Protein AF-V6TMG1-F1 (afdb_monomer)

Nearest PDB structures (foldseek):
  8xfp-assembly1_J  TM=5.658E-01  e=1.682E-02  Homo sapiens
  4c99-assembly1_B  TM=5.130E-01  e=4.785E-02  Mus musculus
  4kng-assembly1_M  TM=4.898E-01  e=5.821E-02  Homo sapiens
  8xfs-assembly1_B  TM=5.077E-01  e=1.453E-01  Homo sapiens

Sequence (141 aa):
TCSEGCSVCSTSDSCTTCTSGYVKIANANTCTKCHESCATCNGAAETCTACVSGYYLSGSTCTSCEADNGNFKGVSGCLSCAAPSTSTGAVLCYLMKDSTAGDSGPNLSSGAIAGISVAAVVVVGGLVGFLCWWFICRGKA

Radius of gyration: 28.48 Å; Cα contacts (8 Å, |Δi|>4): 253; chains: 1; bounding box: 88×32×58 Å

Organism: Giardia intestinalis (NCBI:txid5741)

pLDDT: mean 79.06, std 13.8, range [41.38, 91.5]

Solvent-accessible surface area (backbone atoms only — not comparable to full-atom values): 7880 Å² total; per-residue (Å²): 119,57,46,77,54,38,68,38,51,84,43,63,66,33,48,76,34,49,28,90,32,24,23,58,34,87,93,48,42,50,39,42,66,27,40,90,53,26,42,30,28,54,64,40,44,71,32,30,79,36,37,30,85,28,24,19,66,59,88,40,38,53,43,53,25,49,50,66,59,92,51,35,37,36,37,78,55,30,34,33,38,41,72,46,97,48,96,56,40,57,44,49,66,81,36,66,49,66,97,82,60,83,87,75,78,95,70,74,78,68,83,76,65,76,64,63,65,59,56,54,51,53,53,52,50,48,53,53,51,51,50,53,50,48,54,62,58,59,72,71,114

InterPro domains:
  IPR005127 Giardia variant-specific surface protein [PF03302] (1-141)
  IPR006212 Furin-like repeat [SM00261] (28-73)
  IPR006212 Furin-like repeat [cd00064] (33-65)
  IPR009030 Growth factor receptor cysteine-rich domain superfamily [SSF57184] (2-98)
  IPR052798 Giardia Variant Surface Antigen [PTHR23275] (2-141)

Foldseek 3Di:
DDDPQAPAAPDNQAGPHGHFQWEDAVPGSDTDGADPQARHAYNDSQQHPHGAFQWEDDRRHTDGQCDDDPQEHHDPQARDWYDDPDPHYYTHGPHGNDPDDPDDDDDPPPPPVPPPVVVVCCVVVVVVVVVVCCCVVVVPD

Structure (mmCIF, N/C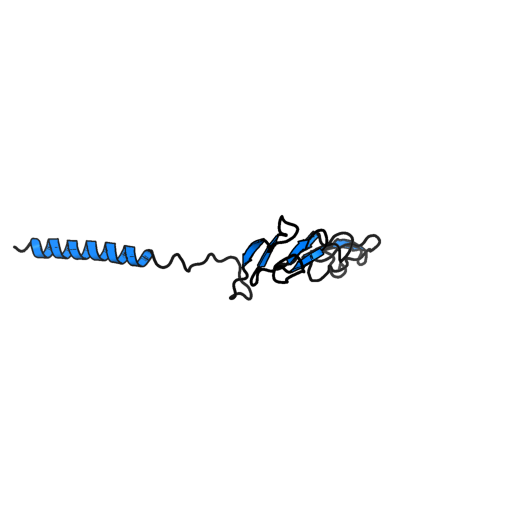A/C/O backbone):
data_AF-V6TMG1-F1
#
_entry.id   AF-V6TMG1-F1
#
loop_
_atom_site.group_PDB
_atom_site.id
_atom_site.type_symbol
_atom_site.label_atom_id
_atom_site.label_alt_id
_atom_site.label_comp_id
_atom_site.label_asym_id
_atom_site.label_entity_id
_atom_site.label_seq_id
_atom_site.pdbx_PDB_ins_code
_atom_site.Cartn_x
_atom_site.Cartn_y
_atom_site.Cartn_z
_atom_site.occupancy
_atom_site.B_iso_or_equiv
_atom_site.auth_seq_id
_atom_site.auth_comp_id
_atom_site.auth_asym_id
_atom_site.auth_atom_id
_atom_site.pdbx_PDB_model_num
ATOM 1 N N . THR A 1 1 ? 2.222 -18.134 -24.291 1.00 76.50 1 THR A N 1
ATOM 2 C CA . THR A 1 1 ? 1.862 -17.764 -22.906 1.00 76.50 1 THR A CA 1
ATOM 3 C C . THR A 1 1 ? 2.914 -16.801 -22.398 1.00 76.50 1 THR A C 1
ATOM 5 O O . THR A 1 1 ? 4.069 -16.951 -22.780 1.00 76.50 1 THR A O 1
ATOM 8 N N . CYS A 1 2 ? 2.528 -15.772 -21.643 1.00 84.88 2 CYS A N 1
ATOM 9 C CA . CYS A 1 2 ? 3.492 -14.831 -21.066 1.00 84.88 2 CYS A CA 1
ATOM 10 C C . CYS A 1 2 ? 4.211 -15.458 -19.862 1.00 84.88 2 CYS A C 1
ATOM 12 O O . CYS A 1 2 ? 3.692 -16.408 -19.272 1.00 84.88 2 CYS A O 1
ATOM 14 N N . SER A 1 3 ? 5.386 -14.931 -19.500 1.00 85.75 3 SER A N 1
ATOM 15 C CA . SER A 1 3 ? 6.105 -15.341 -18.2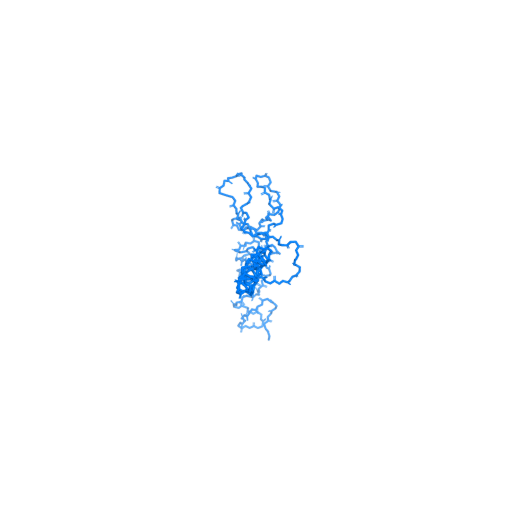86 1.00 85.75 3 SER A CA 1
ATOM 16 C C . SER A 1 3 ? 5.291 -15.052 -17.015 1.00 85.75 3 SER A C 1
ATOM 18 O O . SER A 1 3 ? 4.374 -14.226 -17.017 1.00 85.75 3 SER A O 1
ATOM 20 N N . GLU A 1 4 ? 5.640 -15.713 -15.911 1.00 86.81 4 GLU A N 1
ATOM 21 C CA . GLU A 1 4 ? 4.963 -15.541 -14.623 1.00 86.81 4 GLU A CA 1
ATOM 22 C C . GLU A 1 4 ? 4.986 -14.073 -14.153 1.00 86.81 4 GLU A C 1
ATOM 24 O O . GLU A 1 4 ? 5.996 -13.378 -14.277 1.00 86.81 4 GLU A O 1
ATOM 29 N N . GLY A 1 5 ? 3.852 -13.578 -13.649 1.00 86.00 5 GLY A N 1
ATOM 30 C CA . GLY A 1 5 ? 3.714 -12.185 -13.207 1.00 86.00 5 GLY A CA 1
ATOM 31 C C . GLY A 1 5 ? 3.574 -11.150 -14.331 1.00 86.00 5 GLY A C 1
ATOM 32 O O . GLY A 1 5 ? 3.523 -9.952 -14.049 1.00 86.00 5 GLY A O 1
ATOM 33 N N . CYS A 1 6 ? 3.490 -11.580 -15.594 1.00 89.62 6 CYS A N 1
ATOM 34 C CA . CYS A 1 6 ? 3.252 -10.701 -16.732 1.00 89.62 6 CYS A CA 1
ATOM 35 C C . CYS A 1 6 ? 1.777 -10.700 -17.155 1.00 89.62 6 CYS A C 1
ATOM 37 O O . CYS A 1 6 ? 1.227 -11.738 -17.522 1.00 89.62 6 CYS A O 1
ATOM 39 N N . SER A 1 7 ? 1.159 -9.519 -17.153 1.00 90.75 7 SER A N 1
ATOM 40 C CA . SER A 1 7 ? -0.219 -9.313 -17.610 1.00 90.75 7 SER A CA 1
ATOM 41 C C . SER A 1 7 ? -0.282 -9.157 -19.132 1.00 90.75 7 SER A C 1
ATOM 43 O O . SER A 1 7 ? -1.102 -9.786 -19.798 1.00 90.75 7 SER A O 1
ATOM 45 N N . VAL A 1 8 ? 0.636 -8.369 -19.705 1.00 89.06 8 VAL A N 1
ATOM 46 C CA . VAL A 1 8 ? 0.739 -8.151 -21.155 1.00 89.06 8 VAL A CA 1
ATOM 47 C C . VAL A 1 8 ? 2.185 -8.326 -21.590 1.00 89.06 8 VAL A C 1
ATOM 49 O O . VAL A 1 8 ? 3.057 -7.579 -21.145 1.00 89.06 8 VAL A O 1
ATOM 52 N N . CYS A 1 9 ? 2.440 -9.279 -22.485 1.00 89.62 9 CYS A N 1
ATOM 53 C CA . CYS A 1 9 ? 3.757 -9.512 -23.067 1.00 89.62 9 CYS A CA 1
ATOM 54 C C . CYS A 1 9 ? 3.773 -9.264 -24.576 1.00 89.62 9 CYS A C 1
ATOM 56 O O . CYS A 1 9 ? 2.818 -9.589 -25.279 1.00 89.62 9 CYS A O 1
ATOM 58 N N . SER A 1 10 ? 4.880 -8.707 -25.067 1.00 87.19 10 SER A N 1
ATOM 59 C CA . SER A 1 10 ? 5.165 -8.598 -26.502 1.00 87.19 10 SER A CA 1
ATOM 60 C C . SER A 1 10 ? 5.740 -9.902 -27.056 1.00 87.19 10 SER A C 1
ATOM 62 O O . SER A 1 10 ? 5.453 -10.278 -28.188 1.00 87.19 10 SER A O 1
ATOM 64 N N . THR A 1 11 ? 6.535 -10.613 -26.255 1.00 82.94 11 THR A N 1
ATOM 65 C CA . THR A 1 11 ? 7.053 -11.957 -26.557 1.00 82.94 11 THR A CA 1
ATOM 66 C C . THR A 1 11 ? 7.024 -12.813 -25.292 1.00 82.94 11 THR A C 1
ATOM 68 O O . THR A 1 11 ? 6.832 -12.287 -24.199 1.00 82.94 11 THR A O 1
ATOM 71 N N . SER A 1 12 ? 7.234 -14.127 -25.407 1.00 81.25 12 SER A N 1
ATOM 72 C CA . SER A 1 12 ? 7.315 -15.053 -24.260 1.00 81.25 12 SER A CA 1
ATOM 73 C C . SER A 1 12 ? 8.271 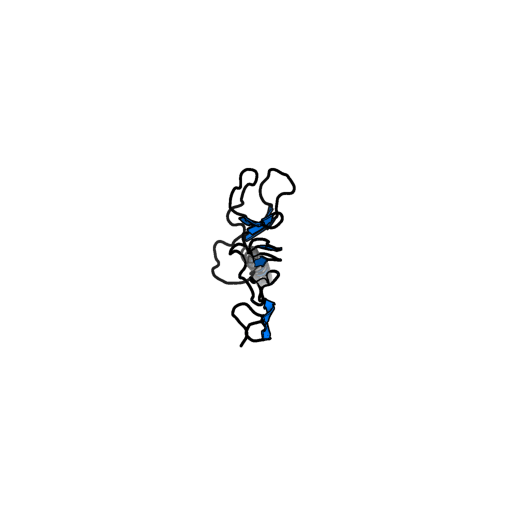-14.599 -23.153 1.00 81.25 12 SER A C 1
ATOM 75 O O . SER A 1 12 ? 8.038 -14.925 -21.991 1.00 81.25 12 SER A O 1
ATOM 77 N N . ASP A 1 13 ? 9.301 -13.833 -23.518 1.00 79.94 13 ASP A N 1
ATOM 78 C CA . ASP A 1 13 ? 10.391 -13.383 -22.650 1.00 79.94 13 ASP A CA 1
ATOM 79 C C . ASP A 1 13 ? 10.387 -11.868 -22.410 1.00 79.94 13 ASP A C 1
ATOM 81 O O . ASP A 1 13 ? 11.172 -11.380 -21.602 1.00 79.94 13 ASP A O 1
ATOM 85 N N . SER A 1 14 ? 9.528 -11.114 -23.111 1.00 85.62 14 SER A N 1
ATOM 86 C CA . SER A 1 14 ? 9.439 -9.654 -23.008 1.00 85.62 14 SER A CA 1
ATOM 87 C C . SER A 1 14 ? 8.054 -9.212 -22.568 1.00 85.62 14 SER A C 1
ATOM 89 O O . SER A 1 14 ? 7.093 -9.186 -23.342 1.00 85.62 14 SER A O 1
ATOM 91 N N . CYS A 1 15 ? 7.974 -8.828 -21.301 1.00 87.50 15 CYS A N 1
ATOM 92 C CA . CYS A 1 15 ? 6.797 -8.270 -20.680 1.00 87.50 15 CYS A CA 1
ATOM 93 C C . CYS A 1 15 ? 6.726 -6.747 -20.846 1.00 87.50 15 CYS A C 1
ATOM 95 O O . CYS A 1 15 ? 7.685 -6.002 -20.592 1.00 87.50 15 CYS A O 1
ATOM 97 N N . THR A 1 16 ? 5.546 -6.282 -21.238 1.00 86.06 16 THR A N 1
ATOM 98 C CA . THR A 1 16 ? 5.218 -4.865 -21.423 1.00 86.06 16 THR A CA 1
ATOM 99 C C . THR A 1 16 ? 4.466 -4.328 -20.212 1.00 86.06 16 THR A C 1
ATOM 101 O O . THR A 1 16 ? 4.720 -3.205 -19.784 1.00 86.06 16 THR A O 1
ATOM 104 N N . THR A 1 17 ? 3.593 -5.144 -19.615 1.00 86.12 17 THR A N 1
ATOM 105 C CA . THR A 1 17 ? 2.809 -4.782 -18.431 1.00 86.12 17 THR A CA 1
ATOM 106 C C . THR A 1 17 ? 2.848 -5.906 -17.408 1.00 86.12 17 THR A C 1
ATOM 108 O O . THR A 1 17 ? 2.394 -7.018 -17.678 1.00 86.12 17 THR A O 1
ATOM 111 N N . CYS A 1 18 ? 3.361 -5.600 -16.220 1.00 88.88 18 CYS A N 1
ATOM 112 C CA . CYS A 1 18 ? 3.379 -6.528 -15.098 1.00 88.88 18 CYS A CA 1
ATOM 113 C C . CYS A 1 18 ? 2.024 -6.567 -14.385 1.00 88.88 18 CYS A C 1
ATOM 115 O O . CYS A 1 18 ? 1.288 -5.581 -14.361 1.00 88.88 18 CYS A O 1
ATOM 117 N N . THR A 1 19 ? 1.699 -7.718 -13.809 1.00 89.06 19 THR A N 1
ATOM 118 C CA . THR A 1 19 ? 0.547 -7.881 -12.918 1.00 89.06 19 THR A CA 1
ATOM 119 C C . THR A 1 19 ? 0.785 -7.129 -11.602 1.00 89.06 19 THR A C 1
ATOM 121 O O . THR A 1 19 ? 1.927 -6.865 -11.226 1.00 89.06 19 THR A O 1
ATOM 124 N N . SER A 1 20 ? -0.282 -6.783 -10.876 1.00 84.94 20 SER A N 1
ATOM 125 C CA . SER A 1 20 ? -0.185 -6.216 -9.524 1.00 84.94 20 SER A CA 1
ATOM 126 C C . SER A 1 20 ? 0.714 -7.071 -8.620 1.00 84.94 20 SER A C 1
ATOM 128 O O . SER A 1 20 ? 0.658 -8.299 -8.665 1.00 84.94 20 SER A O 1
ATOM 130 N N . GLY A 1 21 ? 1.561 -6.423 -7.818 1.00 86.19 21 GLY A N 1
ATOM 131 C CA . GLY A 1 21 ? 2.600 -7.095 -7.030 1.00 86.19 21 GLY A CA 1
ATOM 132 C C . GLY A 1 21 ? 3.878 -7.439 -7.806 1.00 86.19 21 GLY A C 1
ATOM 133 O O . GLY A 1 21 ? 4.788 -8.025 -7.224 1.00 86.19 21 GLY A O 1
ATOM 134 N N . TYR A 1 22 ? 3.981 -7.069 -9.087 1.00 88.31 22 TYR A N 1
ATOM 135 C CA . TYR A 1 22 ? 5.198 -7.209 -9.883 1.00 88.31 22 TYR A CA 1
ATOM 136 C C . TYR A 1 22 ? 5.609 -5.881 -10.533 1.00 88.31 22 TYR A C 1
ATOM 138 O O . TYR A 1 22 ? 4.771 -5.068 -10.922 1.00 88.31 22 TYR A O 1
ATOM 146 N N . VAL A 1 23 ? 6.915 -5.685 -10.702 1.00 89.06 23 VAL A N 1
ATOM 147 C CA . VAL A 1 23 ? 7.517 -4.497 -11.313 1.00 89.06 23 VAL A CA 1
ATOM 148 C C . VAL A 1 23 ? 8.489 -4.881 -12.416 1.00 89.06 23 VAL A C 1
ATOM 150 O O . VAL A 1 23 ? 9.208 -5.876 -12.324 1.00 89.06 23 VAL A O 1
ATOM 153 N N . LYS A 1 24 ? 8.545 -4.063 -13.464 1.00 87.44 24 LYS A N 1
ATOM 154 C CA . LYS A 1 24 ? 9.576 -4.173 -14.491 1.00 87.44 24 LYS A CA 1
ATOM 155 C C . LYS A 1 24 ? 10.795 -3.369 -14.052 1.00 87.44 24 LYS A C 1
ATOM 157 O O . LYS A 1 24 ? 10.754 -2.140 -14.036 1.00 87.44 24 LYS A O 1
ATOM 162 N N . ILE A 1 25 ? 11.866 -4.061 -13.679 1.00 83.25 25 ILE A N 1
ATOM 163 C CA . ILE A 1 25 ? 13.134 -3.414 -13.329 1.00 83.25 25 ILE A CA 1
ATOM 164 C C . ILE A 1 25 ? 13.775 -2.884 -14.616 1.00 83.25 25 ILE A C 1
ATOM 166 O O . ILE A 1 25 ? 13.674 -3.510 -15.674 1.00 83.25 25 ILE A O 1
ATOM 170 N N . ALA A 1 26 ? 14.421 -1.719 -14.551 1.00 71.94 26 ALA A N 1
ATOM 171 C CA . ALA A 1 26 ? 15.145 -1.175 -15.695 1.00 71.94 26 ALA A CA 1
ATOM 172 C C . ALA A 1 26 ? 16.150 -2.217 -16.228 1.00 71.94 26 ALA A C 1
ATOM 174 O O . ALA A 1 26 ? 16.956 -2.749 -15.466 1.00 71.94 26 ALA A O 1
ATOM 175 N N . ASN A 1 27 ? 16.093 -2.494 -17.536 1.00 70.31 27 ASN A N 1
ATOM 176 C CA . ASN A 1 27 ? 16.849 -3.535 -18.258 1.00 70.31 27 ASN A CA 1
ATOM 177 C C . ASN A 1 27 ? 16.359 -4.986 -18.094 1.00 70.31 27 ASN A C 1
ATOM 179 O O . ASN A 1 27 ? 16.904 -5.878 -18.743 1.00 70.31 27 ASN A O 1
ATOM 183 N N . ALA A 1 28 ? 15.314 -5.241 -17.305 1.00 77.38 28 ALA A N 1
ATOM 184 C CA . ALA A 1 28 ? 14.662 -6.543 -17.277 1.00 77.38 28 ALA A CA 1
ATOM 185 C C . ALA A 1 28 ? 13.575 -6.619 -18.358 1.00 77.38 28 ALA A C 1
ATOM 187 O O . ALA A 1 28 ? 12.723 -5.737 -18.489 1.00 77.38 28 ALA A O 1
ATOM 188 N N . ASN A 1 29 ? 13.587 -7.706 -19.128 1.00 81.19 29 ASN A N 1
ATOM 189 C CA . ASN A 1 29 ? 12.472 -8.061 -20.007 1.00 81.19 29 ASN A CA 1
ATOM 190 C C . ASN A 1 29 ? 11.363 -8.806 -19.248 1.00 81.19 29 ASN A C 1
ATOM 192 O O . ASN A 1 29 ? 10.257 -8.946 -19.755 1.00 81.19 29 ASN A O 1
ATOM 196 N N . THR A 1 30 ? 11.629 -9.224 -18.013 1.00 84.25 30 THR A N 1
ATOM 197 C CA . THR A 1 30 ? 10.700 -9.952 -17.154 1.00 84.25 30 THR A CA 1
ATOM 198 C C . THR A 1 30 ? 10.230 -9.091 -15.984 1.00 84.25 30 THR A C 1
ATOM 200 O O . THR A 1 30 ? 10.828 -8.068 -15.642 1.00 84.25 30 THR A O 1
ATOM 203 N N . CYS A 1 31 ? 9.119 -9.503 -15.384 1.00 87.94 31 CYS A N 1
ATOM 204 C CA . CYS A 1 31 ? 8.555 -8.864 -14.207 1.00 87.94 31 CYS A CA 1
ATOM 205 C C . CYS A 1 31 ? 9.145 -9.482 -12.940 1.00 87.94 31 CYS A C 1
ATOM 207 O O . CYS A 1 31 ? 9.163 -10.700 -12.783 1.00 87.94 31 CYS A O 1
ATOM 209 N N . THR A 1 32 ? 9.607 -8.644 -12.020 1.00 88.19 32 THR A N 1
ATOM 210 C CA . THR A 1 32 ? 10.123 -9.067 -10.718 1.00 88.19 32 THR A CA 1
ATOM 211 C C . THR A 1 32 ? 9.056 -8.862 -9.658 1.00 88.19 32 THR A C 1
ATOM 213 O O . THR A 1 32 ? 8.392 -7.829 -9.632 1.00 88.19 32 THR A O 1
ATOM 216 N N . LYS A 1 33 ? 8.882 -9.848 -8.779 1.00 89.62 33 LYS A N 1
ATOM 217 C CA . LYS A 1 33 ? 7.930 -9.761 -7.672 1.00 89.62 33 LYS A CA 1
ATOM 218 C C . LYS A 1 33 ? 8.372 -8.685 -6.673 1.00 89.62 33 LYS A C 1
ATOM 220 O O . LYS A 1 33 ? 9.551 -8.610 -6.330 1.00 89.62 33 LYS A O 1
ATOM 225 N N . CYS A 1 34 ? 7.432 -7.860 -6.225 1.00 90.94 34 CYS A N 1
ATOM 226 C CA . CYS A 1 34 ? 7.654 -6.880 -5.166 1.00 90.94 34 CYS A CA 1
ATOM 227 C C . CYS A 1 34 ? 7.928 -7.566 -3.821 1.00 90.94 34 CYS A C 1
ATOM 229 O O . CYS A 1 34 ? 7.590 -8.737 -3.626 1.00 90.94 34 CYS A O 1
ATOM 231 N N . HIS A 1 35 ? 8.502 -6.817 -2.879 1.00 89.56 35 HIS A N 1
ATOM 232 C CA . HIS A 1 35 ? 8.616 -7.263 -1.495 1.00 89.56 35 HIS A CA 1
ATOM 233 C C . HIS A 1 35 ? 7.236 -7.622 -0.912 1.00 89.56 35 HIS A C 1
ATOM 235 O O . HIS A 1 35 ? 6.228 -7.013 -1.268 1.00 89.56 35 HIS A O 1
ATOM 241 N N . GLU A 1 36 ? 7.176 -8.599 -0.005 1.00 88.00 36 GLU A N 1
ATOM 242 C CA . GLU A 1 36 ? 5.915 -9.152 0.522 1.00 88.00 36 GLU A CA 1
ATOM 243 C C . GLU A 1 36 ? 5.026 -8.122 1.236 1.00 88.00 36 GLU A C 1
ATOM 245 O O . GLU A 1 36 ? 3.802 -8.237 1.229 1.00 88.00 36 GLU A O 1
ATOM 250 N N . SER A 1 37 ? 5.631 -7.076 1.801 1.00 88.12 37 SER A N 1
ATOM 251 C CA . SER A 1 37 ? 4.914 -5.973 2.446 1.00 88.12 37 SER A CA 1
ATOM 252 C C . SER A 1 37 ? 4.307 -4.969 1.455 1.00 88.12 37 SER A C 1
ATOM 254 O O . SER A 1 37 ? 3.605 -4.039 1.863 1.00 88.12 37 SER A O 1
ATOM 256 N N . CYS A 1 38 ? 4.548 -5.141 0.153 1.00 91.12 38 CYS A N 1
ATOM 257 C CA . CYS A 1 38 ? 4.221 -4.165 -0.875 1.00 91.12 38 CYS A CA 1
ATOM 258 C C . CYS A 1 38 ? 3.190 -4.700 -1.863 1.00 91.12 38 CYS A C 1
ATOM 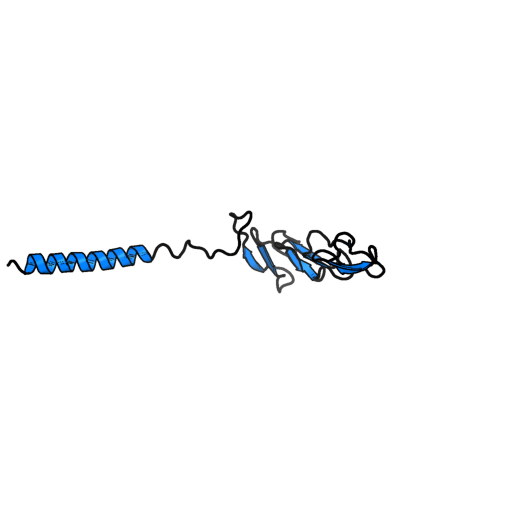260 O O . CYS A 1 38 ? 3.406 -5.689 -2.559 1.00 91.12 38 CYS A O 1
ATOM 262 N N . ALA A 1 39 ? 2.070 -3.989 -1.962 1.00 89.69 39 ALA A N 1
ATOM 263 C CA . ALA A 1 39 ? 1.027 -4.279 -2.936 1.00 89.69 39 ALA A CA 1
ATOM 264 C C . ALA A 1 39 ? 1.463 -3.870 -4.351 1.00 89.69 39 ALA A C 1
ATOM 266 O O . ALA A 1 39 ? 1.198 -4.577 -5.324 1.00 89.69 39 ALA A O 1
ATOM 267 N N . THR A 1 40 ? 2.162 -2.738 -4.467 1.00 87.19 40 THR A N 1
ATOM 268 C CA . THR A 1 40 ? 2.772 -2.281 -5.719 1.00 87.19 40 THR A CA 1
ATOM 269 C C . THR A 1 40 ? 4.141 -1.676 -5.451 1.00 87.19 40 THR A C 1
ATOM 271 O O . THR A 1 40 ? 4.350 -0.997 -4.445 1.00 87.19 40 THR A O 1
ATOM 274 N N . CYS A 1 41 ? 5.074 -1.900 -6.369 1.00 90.25 41 CYS A N 1
ATOM 275 C CA . CYS A 1 41 ? 6.416 -1.337 -6.330 1.00 90.25 41 CYS A CA 1
ATOM 276 C C . CYS A 1 41 ? 6.790 -0.736 -7.691 1.00 90.25 41 CYS A C 1
ATOM 278 O O . CYS A 1 41 ? 6.181 -1.059 -8.712 1.00 90.25 41 CYS A O 1
ATOM 280 N N . ASN A 1 42 ? 7.751 0.189 -7.701 1.00 87.12 42 ASN A N 1
ATOM 281 C CA . ASN A 1 42 ? 8.165 0.937 -8.884 1.00 87.12 42 ASN A CA 1
ATOM 282 C C . ASN A 1 42 ? 9.692 1.005 -8.989 1.00 87.12 42 ASN A C 1
ATOM 284 O O . ASN A 1 42 ? 10.366 1.402 -8.045 1.00 87.12 42 ASN A O 1
ATOM 288 N N . GLY A 1 43 ? 10.241 0.647 -10.151 1.00 84.00 43 GLY A N 1
ATOM 289 C CA . GLY A 1 43 ? 11.682 0.638 -10.427 1.00 84.00 43 GLY A CA 1
ATOM 290 C C . GLY A 1 43 ? 12.462 -0.504 -9.760 1.00 84.00 43 GLY A C 1
ATOM 291 O O . GLY A 1 43 ? 13.276 -1.138 -10.426 1.00 84.00 43 GLY A O 1
ATOM 292 N N . ALA A 1 44 ? 12.190 -0.803 -8.488 1.00 85.38 44 ALA A N 1
ATOM 293 C CA . ALA A 1 44 ? 12.829 -1.873 -7.723 1.00 85.38 44 ALA A CA 1
ATOM 294 C C . ALA A 1 44 ? 11.821 -2.605 -6.825 1.00 85.38 44 ALA A C 1
ATOM 296 O O . ALA A 1 44 ? 10.809 -2.030 -6.424 1.00 85.38 44 ALA A O 1
ATOM 297 N N . ALA A 1 45 ? 12.124 -3.857 -6.468 1.00 84.44 45 ALA A N 1
ATOM 298 C CA . ALA A 1 45 ? 11.262 -4.684 -5.617 1.00 84.44 45 ALA A CA 1
ATOM 299 C C . ALA A 1 45 ? 11.056 -4.100 -4.204 1.00 84.44 45 ALA A C 1
ATOM 301 O O . ALA A 1 45 ? 10.014 -4.329 -3.593 1.00 84.44 45 ALA A O 1
ATOM 302 N N . GLU A 1 46 ? 12.029 -3.327 -3.716 1.00 84.75 46 GLU A N 1
ATOM 303 C CA . GLU A 1 46 ? 12.019 -2.676 -2.399 1.00 84.75 46 GLU A CA 1
ATOM 304 C C . GLU A 1 46 ? 11.394 -1.273 -2.419 1.00 84.75 46 GLU A C 1
ATOM 306 O O . GLU A 1 46 ? 11.093 -0.712 -1.371 1.00 84.75 46 GLU A O 1
ATOM 311 N N . THR A 1 47 ? 11.219 -0.676 -3.605 1.00 89.81 47 THR A N 1
ATOM 312 C CA . THR A 1 47 ? 10.674 0.681 -3.751 1.00 89.81 47 THR A CA 1
ATOM 313 C C . THR A 1 47 ? 9.170 0.603 -3.932 1.00 89.81 47 THR A C 1
ATOM 315 O O . THR A 1 47 ? 8.656 0.474 -5.043 1.00 89.81 47 THR A O 1
ATOM 318 N N . CYS A 1 48 ? 8.454 0.659 -2.823 1.00 90.75 48 CYS A N 1
ATOM 319 C CA . CYS A 1 48 ? 7.023 0.434 -2.788 1.00 90.75 48 CYS A CA 1
ATOM 320 C C . CYS A 1 48 ? 6.255 1.729 -3.033 1.00 90.75 48 CYS A C 1
ATOM 322 O O . CYS A 1 48 ? 6.629 2.798 -2.561 1.00 90.75 48 CYS A O 1
ATOM 324 N N . THR A 1 49 ? 5.183 1.629 -3.813 1.00 89.94 49 THR A N 1
ATOM 325 C CA . THR A 1 49 ? 4.254 2.730 -4.102 1.00 89.94 49 THR A CA 1
ATOM 326 C C . THR A 1 49 ? 2.905 2.520 -3.431 1.00 89.94 49 THR A C 1
ATOM 328 O O . THR A 1 49 ? 2.205 3.489 -3.153 1.00 89.94 49 THR A O 1
ATOM 331 N N . ALA A 1 50 ? 2.560 1.270 -3.123 1.00 88.94 50 ALA A N 1
ATOM 332 C CA . ALA A 1 50 ? 1.435 0.923 -2.272 1.00 88.94 50 ALA A CA 1
ATOM 333 C C . ALA A 1 50 ? 1.799 -0.273 -1.396 1.00 88.94 50 ALA A C 1
ATOM 335 O O . ALA A 1 50 ? 2.496 -1.197 -1.827 1.00 88.94 50 ALA A O 1
ATOM 336 N N . CYS A 1 51 ? 1.292 -0.260 -0.171 1.00 91.50 51 CYS A N 1
ATOM 337 C CA . CYS A 1 51 ? 1.531 -1.297 0.820 1.00 91.50 51 CYS A CA 1
ATOM 338 C C . CYS A 1 51 ? 0.337 -2.2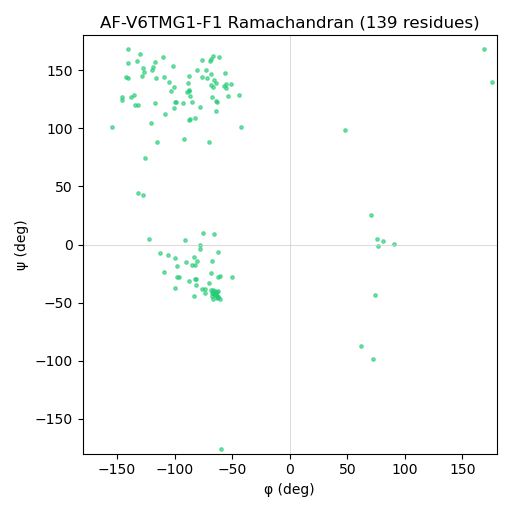37 0.925 1.00 91.50 51 CYS A C 1
ATOM 340 O O . CYS A 1 51 ? -0.796 -1.856 0.624 1.00 91.50 51 CYS A O 1
ATOM 342 N N . VAL A 1 52 ? 0.597 -3.474 1.341 1.00 89.94 52 VAL A N 1
ATOM 343 C CA . VAL A 1 52 ? -0.481 -4.419 1.643 1.00 89.94 52 VAL A CA 1
ATOM 344 C C . VAL A 1 52 ? -1.252 -3.969 2.887 1.00 89.94 52 VAL A C 1
ATOM 346 O O . VAL A 1 52 ? -0.765 -3.188 3.704 1.00 89.94 52 VAL A O 1
ATOM 349 N N . SER A 1 53 ? -2.475 -4.466 3.047 1.00 89.25 53 SER A N 1
ATOM 350 C CA . SER A 1 53 ? -3.306 -4.172 4.217 1.00 89.25 53 SER A CA 1
ATOM 351 C C . SER A 1 53 ? -2.590 -4.526 5.527 1.00 89.25 53 SER A C 1
ATOM 353 O O . SER A 1 53 ? -2.041 -5.618 5.664 1.00 89.25 53 SER A O 1
ATOM 355 N N . GLY A 1 54 ? -2.644 -3.629 6.508 1.00 88.81 54 GLY A N 1
ATOM 356 C CA . GLY A 1 54 ? -1.880 -3.706 7.755 1.00 88.81 54 GLY A CA 1
ATOM 357 C C . GLY A 1 54 ? -0.515 -3.016 7.692 1.00 88.81 54 GLY A C 1
ATOM 358 O O . GLY A 1 54 ? 0.191 -3.013 8.695 1.00 88.81 54 GLY A O 1
ATOM 359 N N . TYR A 1 55 ? -0.154 -2.414 6.556 1.00 90.94 55 TYR A N 1
ATOM 360 C CA . TYR A 1 55 ? 1.060 -1.620 6.388 1.00 90.94 55 TYR A CA 1
ATOM 361 C C . TYR A 1 55 ? 0.729 -0.243 5.808 1.00 90.94 55 TYR A C 1
ATOM 363 O O . TYR A 1 55 ? -0.236 -0.083 5.060 1.00 90.94 55 TYR A O 1
ATOM 371 N N . TYR A 1 56 ? 1.555 0.749 6.126 1.00 90.62 56 TYR A N 1
ATOM 372 C CA . TYR A 1 56 ? 1.468 2.098 5.576 1.00 90.62 56 TYR A CA 1
ATOM 373 C C . TYR A 1 56 ? 2.745 2.471 4.832 1.00 90.62 56 TYR A C 1
ATOM 375 O O . TYR A 1 56 ? 3.837 2.002 5.162 1.00 90.62 56 TYR A O 1
ATOM 383 N N . LEU A 1 57 ? 2.601 3.331 3.823 1.00 90.25 57 LEU A N 1
ATOM 384 C CA . LEU A 1 57 ? 3.728 3.815 3.039 1.00 90.25 57 LEU A CA 1
ATOM 385 C C . LEU A 1 57 ? 4.480 4.897 3.820 1.00 90.25 57 LEU A C 1
ATOM 387 O O . LEU A 1 57 ? 3.930 5.954 4.126 1.00 90.25 57 LEU A O 1
ATOM 391 N N . SER A 1 58 ? 5.747 4.631 4.112 1.00 87.44 58 SER A N 1
ATOM 392 C CA . SER A 1 58 ? 6.674 5.554 4.755 1.00 87.44 58 SER A CA 1
ATOM 393 C C . SER A 1 58 ? 7.800 5.888 3.777 1.00 87.44 58 SER A C 1
ATOM 395 O O . SER A 1 58 ? 8.828 5.216 3.720 1.00 87.44 58 SER A O 1
ATOM 397 N N . GLY A 1 59 ? 7.593 6.922 2.959 1.00 86.31 59 GLY A N 1
ATOM 398 C CA . GLY A 1 59 ? 8.504 7.258 1.864 1.00 86.31 59 GLY A CA 1
ATOM 399 C C . GLY A 1 59 ? 8.382 6.251 0.721 1.00 86.31 59 GLY A C 1
ATOM 400 O O . GLY A 1 59 ? 7.467 6.357 -0.089 1.00 86.31 59 GLY A O 1
ATOM 401 N N . SER A 1 60 ? 9.293 5.280 0.665 1.00 87.94 60 SER A N 1
ATOM 402 C CA . SER A 1 60 ? 9.313 4.198 -0.333 1.00 87.94 60 SER A CA 1
ATOM 403 C C . SER A 1 60 ? 9.264 2.801 0.285 1.00 87.94 60 SER A C 1
ATOM 405 O O . SER A 1 60 ? 9.378 1.813 -0.436 1.00 87.94 60 SER A O 1
ATOM 407 N N . THR A 1 61 ? 9.110 2.699 1.606 1.00 88.56 61 THR A N 1
ATOM 408 C CA . THR A 1 61 ? 9.049 1.424 2.324 1.00 88.56 61 THR A CA 1
ATOM 409 C C . THR A 1 61 ? 7.713 1.271 3.036 1.00 88.56 61 THR A C 1
ATOM 411 O O . THR A 1 61 ? 7.043 2.248 3.373 1.00 88.56 61 THR A O 1
ATOM 414 N N . CYS A 1 62 ? 7.303 0.023 3.237 1.00 90.75 62 CYS A N 1
ATOM 415 C CA . CYS A 1 62 ? 6.054 -0.310 3.905 1.00 90.75 62 CYS A CA 1
ATOM 416 C C . CYS A 1 62 ? 6.320 -0.706 5.354 1.00 90.75 62 CYS A C 1
ATOM 418 O O . CYS A 1 62 ? 6.976 -1.716 5.610 1.00 90.75 62 CYS A O 1
ATOM 420 N N . THR A 1 63 ? 5.777 0.069 6.290 1.00 90.56 63 THR A N 1
ATOM 421 C CA . THR A 1 63 ? 5.923 -0.159 7.734 1.00 90.56 63 THR A CA 1
ATOM 422 C C . THR A 1 63 ? 4.633 -0.738 8.300 1.00 90.56 63 THR A C 1
ATOM 424 O O . THR A 1 63 ? 3.544 -0.339 7.892 1.00 90.56 63 THR A O 1
ATOM 427 N N . SER A 1 64 ? 4.739 -1.697 9.222 1.00 91.06 64 SER A N 1
ATOM 428 C CA . SER A 1 64 ? 3.564 -2.333 9.828 1.00 91.06 64 SER A CA 1
ATOM 429 C C . SER A 1 64 ? 2.797 -1.354 10.718 1.00 91.06 64 SER A C 1
ATOM 431 O O . SER A 1 64 ? 3.390 -0.618 11.505 1.00 91.06 64 SER A O 1
ATOM 433 N N . CYS A 1 65 ? 1.470 -1.384 10.612 1.00 90.00 65 CYS A N 1
ATOM 434 C CA . CYS A 1 65 ? 0.560 -0.598 11.436 1.00 90.00 65 CYS A CA 1
ATOM 435 C C . CYS A 1 65 ? 0.541 -1.044 12.899 1.00 90.00 65 CYS A C 1
ATOM 437 O O . CYS A 1 65 ? 0.181 -0.253 13.761 1.00 90.00 65 CYS A O 1
ATOM 439 N N . GLU A 1 66 ? 0.898 -2.295 13.189 1.00 90.38 66 GLU A N 1
ATOM 440 C CA . GLU A 1 66 ? 0.861 -2.846 14.550 1.00 90.38 66 GLU A CA 1
ATOM 441 C C . GLU A 1 66 ? 2.233 -2.822 15.229 1.00 90.38 66 GLU A C 1
ATOM 443 O O . GLU A 1 66 ? 2.318 -2.922 16.450 1.00 90.38 66 GLU A O 1
ATOM 448 N N . ALA A 1 67 ? 3.310 -2.688 14.451 1.00 87.44 67 ALA A N 1
ATOM 449 C CA . ALA A 1 67 ? 4.665 -2.734 14.975 1.00 87.44 67 ALA A CA 1
ATOM 450 C C . ALA A 1 67 ? 5.136 -1.360 15.461 1.00 87.44 67 ALA A C 1
ATOM 452 O O . ALA A 1 67 ? 5.158 -0.379 14.712 1.00 87.44 67 ALA A O 1
ATOM 453 N N . ASP A 1 68 ? 5.616 -1.326 16.699 1.00 88.19 68 ASP A N 1
ATOM 454 C CA . ASP A 1 68 ? 6.355 -0.186 17.222 1.00 88.19 68 ASP A CA 1
ATOM 455 C C . ASP A 1 68 ? 7.707 -0.060 16.505 1.00 88.19 68 ASP A C 1
ATOM 457 O O . ASP A 1 68 ? 8.497 -1.002 16.474 1.00 88.19 68 ASP A O 1
ATOM 461 N N . ASN A 1 69 ? 7.999 1.121 15.962 1.00 82.12 69 ASN A N 1
ATOM 462 C CA . ASN A 1 69 ? 9.250 1.405 15.255 1.00 82.12 69 ASN A CA 1
ATOM 463 C C . ASN A 1 69 ? 9.921 2.638 15.861 1.00 82.12 69 ASN A C 1
ATOM 465 O O . ASN A 1 69 ? 9.873 3.731 15.296 1.00 82.12 69 ASN A O 1
ATOM 469 N N . GLY A 1 70 ? 10.510 2.462 17.049 1.00 83.12 70 GLY A N 1
ATOM 470 C CA . GLY A 1 70 ? 11.227 3.504 17.792 1.00 83.12 70 GLY A CA 1
ATOM 471 C C . GLY A 1 70 ? 10.332 4.686 18.175 1.00 83.12 70 GLY A C 1
ATOM 472 O O . GLY A 1 70 ? 9.753 4.710 19.259 1.00 83.12 70 GLY A O 1
ATOM 473 N N . ASN A 1 71 ? 10.219 5.655 17.269 1.00 82.19 71 ASN A N 1
ATOM 474 C CA . ASN A 1 71 ? 9.434 6.882 17.407 1.00 82.19 71 ASN A CA 1
ATOM 475 C C . ASN A 1 71 ? 7.943 6.695 17.083 1.00 82.19 71 ASN A C 1
ATOM 477 O O . ASN A 1 71 ? 7.125 7.546 17.441 1.00 82.19 71 ASN A O 1
ATOM 481 N N . PHE A 1 72 ? 7.594 5.605 16.398 1.00 85.06 72 PHE A N 1
ATOM 482 C CA . PHE A 1 72 ? 6.227 5.306 15.988 1.00 85.06 72 PHE A CA 1
ATOM 483 C C . PHE A 1 72 ? 5.614 4.236 16.884 1.00 85.06 72 PHE A C 1
ATOM 485 O O . PHE A 1 72 ? 6.239 3.199 17.123 1.00 85.06 72 PHE A O 1
ATOM 492 N N . LYS A 1 73 ? 4.391 4.487 17.362 1.00 89.19 73 LYS A N 1
ATOM 493 C CA . LYS A 1 73 ? 3.598 3.503 18.107 1.00 89.19 73 LYS A CA 1
ATOM 494 C C . LYS A 1 73 ? 2.566 2.837 17.210 1.00 89.19 73 LYS A C 1
ATOM 496 O O . LYS A 1 73 ? 1.744 3.529 16.607 1.00 89.19 73 LYS A O 1
ATOM 501 N N . GLY A 1 74 ? 2.635 1.514 17.126 1.00 88.94 74 GLY A N 1
ATOM 502 C CA . GLY A 1 74 ? 1.692 0.695 16.381 1.00 88.94 74 GLY A CA 1
ATOM 503 C C . GLY A 1 74 ? 0.339 0.613 17.085 1.00 88.94 74 GLY A C 1
ATOM 504 O O . GLY A 1 74 ? 0.243 0.699 18.309 1.00 88.94 74 GLY A O 1
ATOM 505 N N . VAL A 1 75 ? -0.725 0.450 16.304 1.00 88.50 75 VAL A N 1
ATOM 506 C CA . VAL A 1 75 ? -2.084 0.216 16.797 1.00 88.50 75 VAL A CA 1
ATOM 507 C C . VAL A 1 75 ? -2.443 -1.230 16.501 1.00 88.50 75 VAL A C 1
ATOM 509 O O . VAL A 1 75 ? -2.590 -1.606 15.339 1.00 88.50 75 VAL A O 1
ATOM 512 N N . SER A 1 76 ? -2.584 -2.040 17.551 1.00 89.19 76 SER A N 1
ATOM 513 C CA . SER A 1 76 ? -2.972 -3.441 17.394 1.00 89.19 76 SER A CA 1
ATOM 514 C C . SER A 1 76 ? -4.394 -3.563 16.849 1.00 89.19 76 SER A C 1
ATOM 516 O O . SER A 1 76 ? -5.286 -2.789 17.200 1.00 89.19 76 SER A O 1
ATOM 518 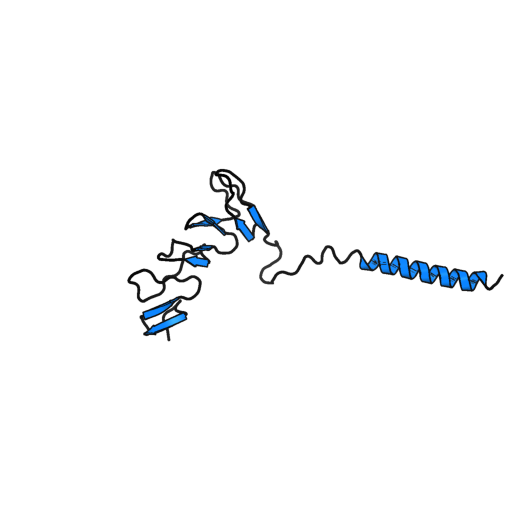N N . GLY A 1 77 ? -4.593 -4.535 15.967 1.00 86.75 77 GLY A N 1
ATOM 519 C CA . GLY A 1 77 ? -5.822 -4.732 15.233 1.00 86.75 77 GLY A CA 1
ATOM 520 C C . GLY A 1 77 ? -6.046 -3.652 14.187 1.00 86.75 77 GLY A C 1
ATOM 521 O O . GLY A 1 77 ? -7.193 -3.411 13.854 1.00 86.75 77 GLY A O 1
ATOM 522 N N . CYS A 1 78 ? -5.015 -2.985 13.659 1.00 87.88 78 CYS A N 1
ATOM 523 C CA . CYS A 1 78 ? -5.201 -2.014 12.583 1.00 87.88 78 CYS A CA 1
ATOM 524 C C . CYS A 1 78 ? -5.024 -2.649 11.192 1.00 87.88 78 CYS A C 1
ATOM 526 O O . CYS A 1 78 ? -3.978 -3.202 10.852 1.00 87.88 78 CYS A O 1
ATOM 528 N N . LEU A 1 79 ? -6.062 -2.560 10.359 1.00 88.25 79 LEU A N 1
ATOM 529 C CA . LEU A 1 79 ? -6.075 -3.019 8.969 1.00 88.25 79 LEU A CA 1
ATOM 530 C C . LEU A 1 79 ? -5.577 -1.952 7.988 1.00 88.25 79 LEU A C 1
ATOM 532 O O . LEU A 1 79 ? -5.012 -2.285 6.947 1.00 88.25 79 LEU A O 1
ATOM 536 N N . SER A 1 80 ? -5.790 -0.670 8.273 1.00 88.56 80 SER A N 1
ATOM 537 C CA . SER A 1 80 ? -5.249 0.423 7.460 1.00 88.56 80 SER A CA 1
ATOM 538 C C . SER A 1 80 ? -4.904 1.608 8.334 1.00 88.56 80 SER A C 1
ATOM 540 O O . SER A 1 80 ? -5.764 2.131 9.044 1.00 88.56 80 SER A O 1
ATOM 542 N N . CYS A 1 81 ? -3.653 2.042 8.245 1.00 90.69 81 CYS A N 1
ATOM 543 C CA . CYS A 1 81 ? -3.147 3.190 8.972 1.00 90.69 81 CYS A CA 1
ATOM 544 C C . CYS A 1 81 ? -2.401 4.158 8.048 1.00 90.69 81 CYS A C 1
ATOM 546 O O . CYS A 1 81 ? -2.023 3.802 6.931 1.00 90.69 81 CYS A O 1
ATOM 548 N N . ALA A 1 82 ? -2.180 5.378 8.531 1.00 90.00 82 ALA A N 1
ATOM 549 C CA . ALA A 1 82 ? -1.268 6.341 7.927 1.00 90.00 82 ALA A CA 1
ATOM 550 C C . ALA A 1 82 ? -0.115 6.697 8.862 1.00 90.00 82 ALA A C 1
ATOM 552 O O . ALA A 1 82 ? -0.220 6.608 10.091 1.00 90.00 82 ALA A O 1
ATOM 553 N N . ALA A 1 83 ? 0.970 7.158 8.235 1.00 87.56 83 ALA A N 1
ATOM 554 C CA . ALA A 1 83 ? 2.088 7.770 8.929 1.00 87.56 83 ALA A CA 1
ATOM 555 C C . ALA A 1 83 ? 1.591 8.948 9.788 1.00 87.56 83 ALA A C 1
ATOM 557 O O . ALA A 1 83 ? 0.747 9.726 9.329 1.00 87.56 83 ALA A O 1
ATOM 558 N N . PRO A 1 84 ? 2.095 9.102 11.022 1.00 84.50 84 PRO A N 1
ATOM 559 C CA . PRO A 1 84 ? 1.728 10.242 11.841 1.00 84.50 84 PRO A CA 1
ATOM 560 C C . PRO A 1 84 ? 2.301 11.532 11.257 1.00 84.50 84 PRO A C 1
ATOM 562 O O . PRO A 1 84 ? 3.403 11.563 10.711 1.00 84.50 84 PRO A O 1
ATOM 565 N N . SER A 1 85 ? 1.559 12.624 11.425 1.00 82.19 85 SER A N 1
ATOM 566 C CA . SER A 1 85 ? 1.975 13.962 10.990 1.00 82.19 85 SER A CA 1
ATOM 567 C C . SER A 1 85 ? 3.164 14.510 11.789 1.00 82.19 85 SER A C 1
ATOM 569 O O . SER A 1 85 ? 3.770 15.505 11.399 1.00 82.19 85 SER A O 1
ATOM 571 N N . THR A 1 86 ? 3.479 13.891 12.929 1.00 77.75 86 THR A N 1
ATOM 572 C CA . THR A 1 86 ? 4.566 14.270 13.831 1.00 77.75 86 THR A CA 1
ATOM 573 C C . THR A 1 86 ? 5.696 13.245 13.768 1.00 77.75 86 THR A C 1
ATOM 575 O O . THR A 1 86 ? 5.452 12.044 13.684 1.00 77.75 86 THR A O 1
ATOM 578 N N . SER A 1 87 ? 6.947 13.705 13.887 1.00 72.94 87 SER A N 1
ATOM 579 C CA . SER A 1 87 ? 8.153 12.852 13.884 1.00 72.94 87 SER A CA 1
ATOM 580 C C . SER A 1 87 ? 8.223 11.836 15.038 1.00 72.94 87 SER A C 1
ATOM 582 O O . SER A 1 87 ? 9.127 11.004 15.072 1.00 72.94 87 SER A O 1
ATOM 584 N N . THR A 1 88 ? 7.278 11.912 15.978 1.00 80.25 88 THR A N 1
ATOM 585 C CA . THR A 1 88 ? 7.050 10.961 17.067 1.00 80.25 88 THR A CA 1
ATOM 586 C C . THR A 1 88 ? 5.546 10.904 17.327 1.00 80.25 88 THR A C 1
ATOM 588 O O . THR A 1 88 ? 4.923 11.953 17.521 1.00 80.25 88 THR A O 1
ATOM 591 N N . GLY A 1 89 ? 4.943 9.715 17.317 1.00 83.69 89 GLY A N 1
ATOM 592 C CA . GLY A 1 89 ? 3.497 9.573 17.504 1.00 83.69 89 GLY A CA 1
ATOM 593 C C . GLY A 1 89 ? 2.952 8.181 17.194 1.00 83.69 89 GLY A C 1
ATOM 594 O O . GLY A 1 89 ? 3.643 7.331 16.635 1.00 83.69 89 GLY A O 1
ATOM 595 N N . ALA A 1 90 ? 1.699 7.942 17.574 1.00 86.38 90 ALA A N 1
ATOM 596 C CA . ALA A 1 90 ? 0.983 6.729 17.192 1.00 86.38 90 ALA A CA 1
ATOM 597 C C . ALA A 1 90 ? 0.517 6.816 15.734 1.00 86.38 90 ALA A C 1
ATOM 599 O O . ALA A 1 90 ? 0.130 7.891 15.271 1.00 86.38 90 ALA A O 1
ATOM 600 N N . VAL A 1 91 ? 0.543 5.691 15.020 1.00 89.62 91 VAL A N 1
ATOM 601 C CA . VAL A 1 91 ? -0.005 5.621 13.660 1.00 89.62 91 VAL A CA 1
ATOM 602 C C . VAL A 1 91 ? -1.510 5.877 13.692 1.00 89.62 91 VAL A C 1
ATOM 604 O O . VAL A 1 91 ? -2.222 5.405 14.581 1.00 89.62 91 VAL A O 1
ATOM 607 N N . LEU A 1 92 ? -2.012 6.642 12.723 1.00 89.69 92 LEU A N 1
ATOM 608 C CA . LEU A 1 92 ? -3.438 6.940 12.658 1.00 89.69 92 LEU A CA 1
ATOM 609 C C . LEU A 1 92 ? -4.155 5.772 11.988 1.00 89.69 92 LEU A C 1
ATOM 611 O O . LEU A 1 92 ? -3.995 5.566 10.788 1.00 89.69 92 LEU A O 1
ATOM 615 N N . CYS A 1 93 ? -4.925 5.008 12.759 1.00 90.00 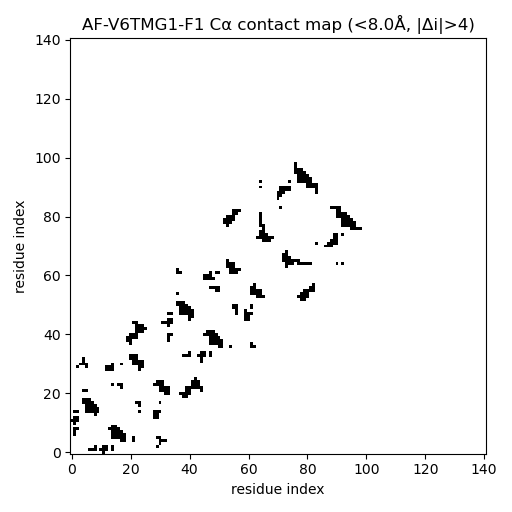93 CYS A N 1
ATOM 616 C CA . CYS A 1 93 ? -5.700 3.892 12.234 1.00 90.00 93 CYS A CA 1
ATOM 617 C C . CYS A 1 93 ? -7.048 4.366 11.679 1.00 90.00 93 CYS A C 1
ATOM 619 O O . CYS A 1 93 ? -7.849 4.953 12.404 1.00 90.00 93 CYS A O 1
ATOM 621 N N . TYR A 1 94 ? -7.308 4.082 10.404 1.00 88.19 94 TYR A N 1
ATOM 622 C CA . TYR A 1 94 ? -8.590 4.371 9.755 1.00 88.19 94 TYR A CA 1
ATOM 623 C C . TYR A 1 94 ? -9.526 3.164 9.733 1.00 88.19 94 TYR A C 1
ATOM 625 O O . TYR A 1 94 ? -10.742 3.332 9.699 1.00 88.19 94 TYR A O 1
ATOM 633 N N . LEU A 1 95 ? -8.969 1.950 9.727 1.00 88.31 95 LEU A N 1
ATOM 634 C CA . LEU A 1 95 ? -9.726 0.702 9.670 1.00 88.31 95 LEU A CA 1
ATOM 635 C C . LEU A 1 95 ? -9.114 -0.302 10.634 1.00 88.31 95 LEU A C 1
ATOM 637 O O . LEU A 1 95 ? -7.924 -0.592 10.526 1.00 88.31 95 LEU A O 1
ATOM 641 N N . MET A 1 96 ? -9.925 -0.867 11.525 1.00 86.31 96 MET A N 1
ATOM 642 C CA . MET A 1 96 ? -9.507 -1.963 12.397 1.00 86.31 96 MET A CA 1
ATOM 643 C C . MET A 1 96 ? -9.725 -3.310 11.687 1.00 86.31 96 MET A C 1
ATOM 645 O O . MET A 1 96 ? -10.673 -3.468 10.918 1.00 86.31 96 MET A O 1
ATOM 649 N N . LYS A 1 97 ? -8.844 -4.282 11.930 1.00 82.62 97 LYS A N 1
ATOM 650 C CA . LYS A 1 97 ? -9.074 -5.699 11.662 1.00 82.62 97 LYS A CA 1
ATOM 651 C C . LYS A 1 97 ? -10.223 -6.131 12.563 1.00 82.62 97 LYS A C 1
ATOM 653 O O . LYS A 1 97 ? -10.094 -6.113 13.784 1.00 82.62 97 LYS A O 1
ATOM 658 N N . ASP A 1 98 ? -11.341 -6.503 11.959 1.00 67.00 98 ASP A N 1
ATOM 659 C CA . ASP A 1 98 ? -12.354 -7.255 12.678 1.00 67.00 98 ASP A CA 1
ATOM 660 C C . ASP A 1 98 ? -11.727 -8.601 13.069 1.00 67.00 98 ASP A C 1
ATOM 662 O O . ASP A 1 98 ? -11.215 -9.325 12.211 1.00 67.00 98 ASP A O 1
ATOM 666 N N . SER A 1 99 ? -11.713 -8.927 14.362 1.00 54.09 99 SER A N 1
ATOM 667 C CA . SER A 1 99 ? -11.160 -10.188 14.883 1.00 54.09 99 SER A CA 1
ATOM 668 C C . SER A 1 99 ? -11.944 -11.432 14.428 1.00 54.09 99 SER A C 1
ATOM 670 O O . SER A 1 99 ? -11.689 -12.533 14.912 1.00 54.09 99 SER A O 1
ATOM 672 N N . THR A 1 100 ? -12.881 -11.271 13.491 1.00 57.62 100 THR A N 1
ATOM 673 C CA . THR A 1 100 ? -13.817 -12.280 13.007 1.00 57.62 100 THR A CA 1
ATOM 674 C C . THR A 1 100 ? -13.865 -12.332 11.474 1.00 57.62 100 THR A C 1
ATOM 676 O O . THR A 1 100 ? -14.941 -12.443 10.904 1.00 57.62 100 THR A O 1
ATOM 679 N N . ALA A 1 101 ? -12.739 -12.295 10.750 1.00 51.94 101 ALA A N 1
ATOM 680 C CA . ALA A 1 101 ? -12.788 -12.663 9.327 1.00 51.94 101 ALA A CA 1
ATOM 681 C C . ALA A 1 101 ? -11.460 -13.185 8.761 1.00 51.94 101 ALA A C 1
ATOM 683 O O . ALA A 1 101 ? -10.599 -12.429 8.313 1.00 51.94 101 ALA A O 1
ATOM 684 N N . GLY A 1 102 ? -11.369 -14.511 8.640 1.00 50.12 102 GLY A N 1
ATOM 685 C CA . GLY A 1 102 ? -11.108 -15.039 7.308 1.00 50.12 102 GLY A CA 1
ATOM 686 C C . GLY A 1 102 ? -12.295 -14.662 6.418 1.00 50.12 102 GLY A C 1
ATOM 687 O O . GLY A 1 102 ? -13.425 -14.962 6.779 1.00 50.12 102 GLY A O 1
ATOM 688 N N . ASP A 1 103 ? -12.008 -13.960 5.324 1.00 61.81 103 ASP A N 1
ATOM 689 C CA . ASP A 1 103 ? -12.862 -13.753 4.146 1.00 61.81 103 ASP A CA 1
ATOM 690 C C . ASP A 1 103 ? -14.329 -13.319 4.381 1.00 61.81 103 ASP A C 1
ATOM 692 O O . ASP A 1 103 ? -15.198 -14.153 4.613 1.00 61.81 103 ASP A O 1
ATOM 696 N N . SER A 1 104 ? -14.620 -12.013 4.266 1.00 48.12 104 SER A N 1
ATOM 697 C CA . SER A 1 104 ? -15.870 -11.443 3.708 1.00 48.12 104 SER A CA 1
ATOM 698 C C . SER A 1 104 ? -15.875 -9.913 3.836 1.00 48.12 104 SER A C 1
ATOM 700 O O . SER A 1 104 ? -15.438 -9.367 4.843 1.00 48.12 104 SER A O 1
ATOM 702 N N . GLY A 1 105 ? -16.360 -9.219 2.800 1.00 46.41 105 GLY A N 1
ATOM 703 C CA . GLY A 1 105 ? -16.353 -7.756 2.649 1.00 46.41 105 GLY A CA 1
ATOM 704 C C . GLY A 1 105 ? -17.099 -6.933 3.722 1.00 46.41 105 GLY A C 1
ATOM 705 O O . GLY A 1 105 ? -17.604 -7.480 4.704 1.00 46.41 105 GLY A O 1
ATOM 706 N N . PRO A 1 106 ? -17.174 -5.595 3.542 1.00 46.78 106 PRO A N 1
ATOM 707 C CA . PRO A 1 106 ? -17.567 -4.645 4.580 1.00 46.78 106 PRO A CA 1
ATOM 708 C C . PRO A 1 106 ? -19.060 -4.768 4.903 1.00 46.78 106 PRO A C 1
ATOM 710 O O . PRO A 1 106 ? -19.903 -4.081 4.331 1.00 46.78 106 PRO A O 1
ATOM 713 N N . ASN A 1 107 ? -19.393 -5.651 5.838 1.00 41.38 107 ASN A N 1
ATOM 714 C CA . ASN A 1 107 ? -20.712 -5.706 6.440 1.00 41.38 107 ASN A CA 1
ATOM 715 C C . ASN A 1 107 ? -20.716 -4.754 7.632 1.00 41.38 107 ASN A C 1
ATOM 717 O O . ASN A 1 107 ? -20.091 -4.997 8.662 1.00 41.38 107 ASN A O 1
ATOM 721 N N . LEU A 1 108 ? -21.404 -3.629 7.441 1.00 48.56 108 LEU A N 1
ATOM 722 C CA . LEU A 1 108 ? -21.756 -2.673 8.480 1.00 48.56 108 LEU A CA 1
ATOM 723 C C . LEU A 1 108 ? -22.259 -3.419 9.718 1.00 48.56 108 LEU A C 1
ATOM 725 O O . LEU A 1 108 ? -23.161 -4.253 9.625 1.00 48.56 108 LEU A O 1
ATOM 729 N N . SER A 1 109 ? -21.666 -3.084 10.863 1.00 44.81 109 SER A N 1
ATOM 730 C CA . SER A 1 109 ? -22.049 -3.561 12.187 1.00 44.81 109 SER A CA 1
ATOM 731 C C . SER A 1 109 ? -23.570 -3.574 12.342 1.00 44.81 109 SER A C 1
ATOM 733 O O . SER A 1 109 ? -24.219 -2.558 12.593 1.00 44.81 109 SER A O 1
ATOM 735 N N . SER A 1 110 ? -24.142 -4.768 12.211 1.00 50.00 110 SER A N 1
ATOM 736 C CA . SER A 1 110 ? -25.554 -5.034 12.487 1.00 50.00 110 SER A CA 1
ATOM 737 C C . SER A 1 110 ? -25.834 -5.092 13.998 1.00 50.00 110 SER A C 1
ATOM 739 O O . SER A 1 110 ? -26.940 -5.426 14.412 1.00 50.00 110 SER A O 1
ATOM 741 N N . GLY A 1 111 ? -24.863 -4.714 14.841 1.00 51.25 111 GLY A N 1
ATOM 742 C CA . GLY A 1 111 ? -24.993 -4.684 16.298 1.00 51.25 111 GLY A CA 1
ATOM 743 C C . GLY A 1 111 ? -25.717 -3.456 16.860 1.00 51.25 111 GLY A C 1
ATOM 744 O O . GLY A 1 111 ? -26.133 -3.487 18.013 1.00 51.25 111 GLY A O 1
ATOM 745 N N . ALA A 1 112 ? -25.918 -2.393 16.071 1.00 47.66 112 ALA A N 1
ATOM 746 C CA . ALA A 1 112 ? -26.638 -1.193 16.524 1.00 47.66 112 ALA A CA 1
ATOM 747 C C . ALA A 1 112 ? -28.108 -1.126 16.060 1.00 47.66 112 ALA A C 1
ATOM 749 O O . ALA A 1 112 ? -28.871 -0.299 16.554 1.00 47.66 112 ALA A O 1
ATOM 750 N N . ILE A 1 113 ? -28.533 -1.985 15.124 1.00 52.59 113 ILE A N 1
ATOM 751 C CA . ILE A 1 113 ? -29.812 -1.815 14.402 1.00 52.59 113 ILE A CA 1
ATOM 752 C C . ILE A 1 113 ? -30.904 -2.802 14.876 1.00 52.59 113 ILE A C 1
ATOM 754 O O . ILE A 1 113 ? -32.080 -2.619 14.574 1.00 52.59 113 ILE A O 1
ATOM 758 N N . ALA A 1 114 ? -30.579 -3.791 15.716 1.00 49.16 114 ALA A N 1
ATOM 759 C CA . ALA A 1 114 ? -31.547 -4.790 16.196 1.00 49.16 114 ALA A CA 1
ATOM 760 C C . ALA A 1 114 ? -32.278 -4.436 17.514 1.00 49.16 114 ALA A C 1
ATOM 762 O O . ALA A 1 114 ? -33.045 -5.250 18.020 1.00 49.16 114 ALA A O 1
ATOM 763 N N . GLY A 1 115 ? -32.067 -3.246 18.092 1.00 48.41 115 GLY A N 1
ATOM 764 C CA . GLY A 1 115 ? -32.713 -2.848 19.357 1.00 48.41 115 GLY A CA 1
ATOM 765 C C . GLY A 1 115 ? -33.964 -1.976 19.202 1.00 48.41 115 GLY A C 1
ATOM 766 O O . GLY A 1 115 ? -34.856 -2.000 20.048 1.00 48.41 115 GLY A O 1
ATOM 767 N N . ILE A 1 116 ? -34.053 -1.206 18.114 1.00 55.09 116 ILE A N 1
ATOM 768 C CA . ILE A 1 116 ? -35.073 -0.151 17.972 1.00 55.09 116 ILE A CA 1
ATOM 769 C C . ILE A 1 116 ? -36.418 -0.733 17.496 1.00 55.09 116 ILE A C 1
ATOM 771 O O . ILE A 1 116 ? -37.481 -0.241 17.875 1.00 55.09 116 ILE A O 1
ATOM 775 N N . SER A 1 117 ? -36.393 -1.832 16.736 1.00 55.53 117 SER A N 1
ATOM 776 C CA . SER A 1 117 ? -37.603 -2.422 16.145 1.00 55.53 117 SER A CA 1
ATOM 777 C C . SER A 1 117 ? -38.535 -3.071 17.170 1.00 55.53 117 SER A C 1
ATOM 779 O O . SER A 1 117 ? -39.751 -3.021 17.006 1.00 55.53 117 SER A O 1
ATOM 781 N N . VAL A 1 118 ? -38.004 -3.652 18.251 1.00 60.47 118 VAL A N 1
ATOM 782 C CA . VAL A 1 118 ? -38.841 -4.350 19.245 1.00 60.47 118 VAL A CA 1
ATOM 783 C C . VAL A 1 118 ? -39.576 -3.352 20.141 1.00 60.47 118 VAL A C 1
ATOM 785 O O . VAL A 1 118 ? -40.758 -3.535 20.422 1.00 60.47 118 VAL A O 1
ATOM 788 N N . ALA A 1 119 ? -38.925 -2.249 20.524 1.00 58.03 119 ALA A N 1
ATOM 789 C CA . ALA A 1 119 ? -39.548 -1.218 21.350 1.00 58.03 119 ALA A CA 1
ATOM 790 C C . ALA A 1 119 ? -40.737 -0.550 20.637 1.00 58.03 119 ALA A C 1
ATOM 792 O O . ALA A 1 119 ? -41.790 -0.364 21.244 1.00 58.03 119 ALA A O 1
ATOM 793 N N . ALA A 1 120 ? -40.615 -0.266 19.335 1.00 60.12 120 ALA A N 1
ATOM 794 C CA . ALA A 1 120 ? -41.706 0.312 18.552 1.00 60.12 120 ALA A CA 1
ATOM 795 C C . ALA A 1 120 ? -42.914 -0.637 18.445 1.00 60.12 120 ALA A C 1
ATOM 797 O O . ALA A 1 120 ? -44.051 -0.204 18.626 1.00 60.12 120 ALA A O 1
ATOM 798 N N . VAL A 1 121 ? -42.684 -1.937 18.220 1.00 67.50 121 VAL A N 1
ATOM 799 C CA . VAL A 1 121 ? -43.764 -2.936 18.130 1.00 67.50 121 VAL A CA 1
ATOM 800 C C . VAL A 1 121 ? -44.467 -3.128 19.477 1.00 67.50 121 VAL A C 1
ATOM 802 O O . VAL A 1 121 ? -45.692 -3.218 19.506 1.00 67.50 121 VAL A O 1
ATOM 805 N N . VAL A 1 122 ? -43.734 -3.123 20.596 1.00 70.75 122 VAL A N 1
ATOM 806 C CA . VAL A 1 122 ? -44.333 -3.217 21.940 1.00 70.75 122 VAL A CA 1
ATOM 807 C C . VAL A 1 122 ? -45.164 -1.973 22.266 1.00 70.75 122 VAL A C 1
ATOM 809 O O . VAL A 1 122 ? -46.267 -2.102 22.795 1.00 70.75 122 VAL A O 1
ATOM 812 N N . VAL A 1 123 ? -44.690 -0.775 21.906 1.00 76.69 123 VAL A N 1
ATOM 813 C CA . VAL A 1 123 ? -45.431 0.478 22.138 1.00 76.69 123 VAL A CA 1
ATOM 814 C C . VAL A 1 123 ? -46.702 0.534 21.289 1.00 76.69 123 VAL A C 1
ATOM 816 O O . VAL A 1 123 ? -47.776 0.819 21.819 1.00 76.69 123 VAL A O 1
ATOM 819 N N . VAL A 1 124 ? -46.618 0.208 19.994 1.00 77.12 124 VAL A N 1
ATOM 820 C CA . VAL A 1 124 ? -47.788 0.204 19.100 1.00 77.12 124 VAL A CA 1
ATOM 821 C C . VAL A 1 124 ? -48.771 -0.904 19.490 1.00 77.12 124 VAL A C 1
ATOM 823 O O . VAL A 1 124 ? -49.969 -0.646 19.595 1.00 77.12 124 VAL A O 1
ATOM 826 N N . GLY A 1 125 ? -48.287 -2.115 19.780 1.00 77.88 125 GLY A N 1
ATOM 827 C CA . GLY A 1 125 ? -49.123 -3.230 20.230 1.00 77.88 125 GLY A CA 1
ATOM 828 C C . GLY A 1 125 ? -49.819 -2.950 21.565 1.00 77.88 125 GLY A C 1
ATOM 829 O O . GLY A 1 125 ? -51.006 -3.237 21.710 1.00 77.88 125 GLY A O 1
ATOM 830 N N . GLY A 1 126 ? -49.117 -2.320 22.513 1.00 81.88 126 GLY A N 1
ATOM 831 C CA . GLY A 1 126 ? -49.677 -1.898 23.797 1.00 81.88 126 GLY A CA 1
ATOM 832 C C . GLY A 1 126 ? -50.759 -0.824 23.655 1.00 81.88 126 GLY A C 1
ATOM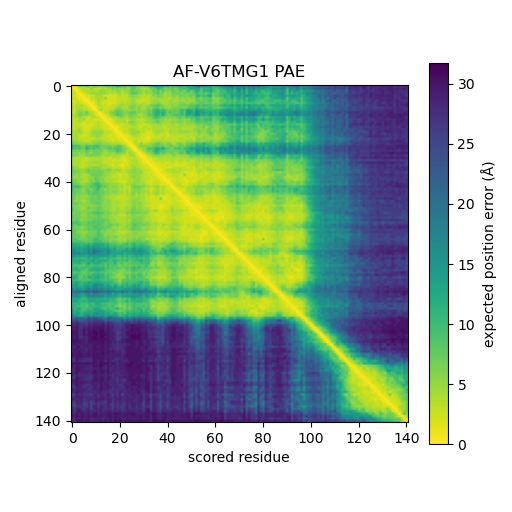 833 O O . GLY A 1 126 ? -51.819 -0.945 24.267 1.00 81.88 126 GLY A O 1
ATOM 834 N N . LEU A 1 127 ? -50.539 0.185 22.803 1.00 82.19 127 LEU A N 1
ATOM 835 C CA . LEU A 1 127 ? -51.526 1.233 22.507 1.00 82.19 127 LEU A CA 1
ATOM 836 C C . LEU A 1 127 ? -52.790 0.667 21.849 1.00 82.19 127 LEU A C 1
ATOM 838 O O . LEU A 1 127 ? -53.897 0.988 22.277 1.00 82.19 127 LEU A O 1
ATOM 842 N N . VAL A 1 128 ? -52.642 -0.206 20.848 1.00 83.88 128 VAL A N 1
ATOM 843 C CA . VAL A 1 128 ? -53.785 -0.825 20.154 1.00 83.88 128 VAL A CA 1
ATOM 844 C C . VAL A 1 128 ? -54.548 -1.772 21.085 1.00 83.88 128 VAL A C 1
ATOM 846 O O . VAL A 1 128 ? -55.777 -1.732 21.124 1.00 83.88 128 VAL A O 1
ATOM 849 N N . GLY A 1 129 ? -53.843 -2.575 21.889 1.00 83.06 129 GLY A N 1
ATOM 850 C CA . GLY A 1 129 ? -54.461 -3.463 22.876 1.00 83.06 129 GLY A CA 1
ATOM 851 C C . GLY A 1 129 ? -55.234 -2.701 23.955 1.00 83.06 129 GLY A C 1
ATOM 852 O O . GLY A 1 129 ? -56.376 -3.050 24.259 1.00 83.06 129 GLY A O 1
ATOM 853 N N . PHE A 1 130 ? -54.656 -1.617 24.482 1.00 80.62 130 PHE A N 1
ATOM 854 C CA . PHE A 1 130 ? -55.315 -0.761 25.467 1.00 80.6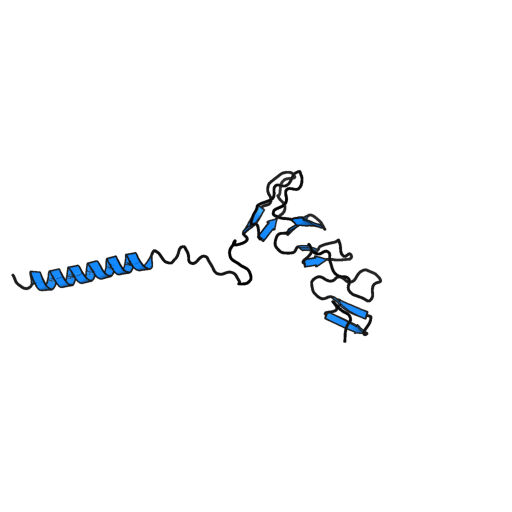2 130 PHE A CA 1
ATOM 855 C C . PHE A 1 130 ? -56.541 -0.049 24.885 1.00 80.62 130 PHE A C 1
ATOM 857 O O . PHE A 1 130 ? -57.574 0.007 25.545 1.00 80.62 130 PHE A O 1
ATOM 864 N N . LEU A 1 131 ? -56.479 0.436 23.639 1.00 80.44 131 LEU A N 1
ATOM 865 C CA . LEU A 1 131 ? -57.627 1.054 22.966 1.00 80.44 131 LEU A CA 1
ATOM 866 C C . LEU A 1 131 ? -58.755 0.049 22.700 1.00 80.44 131 LEU A C 1
ATOM 868 O O . LEU A 1 131 ? -59.913 0.367 22.964 1.00 80.44 131 LEU A O 1
ATOM 872 N N . CYS A 1 132 ? -58.441 -1.168 22.246 1.00 80.31 132 CYS A N 1
ATOM 873 C CA . CYS A 1 132 ? -59.441 -2.226 22.075 1.00 80.31 132 CYS A CA 1
ATOM 874 C C . CYS A 1 132 ? -60.093 -2.613 23.407 1.00 80.31 132 CYS A C 1
ATOM 876 O O . CYS A 1 132 ? -61.319 -2.696 23.480 1.00 80.31 132 CYS A O 1
ATOM 878 N N . TRP A 1 133 ? -59.305 -2.790 24.474 1.00 76.31 133 TRP A N 1
ATOM 879 C CA . TRP A 1 133 ? -59.846 -3.044 25.811 1.00 76.31 133 TRP A CA 1
ATOM 880 C C . TRP A 1 133 ? -60.727 -1.883 26.275 1.00 76.31 133 TRP A C 1
ATOM 882 O O . TRP A 1 133 ? -61.843 -2.093 26.744 1.00 76.31 133 TRP A O 1
ATOM 892 N N . TRP A 1 134 ? -60.257 -0.645 26.125 1.00 75.56 134 TRP A N 1
ATOM 893 C CA . TRP A 1 134 ? -60.982 0.540 26.566 1.00 75.56 134 TRP A CA 1
ATOM 894 C C . TRP A 1 134 ? -62.312 0.701 25.828 1.00 75.56 134 TRP A C 1
ATOM 896 O O . TRP A 1 134 ? -63.328 0.919 26.475 1.00 75.56 134 TRP A O 1
ATOM 906 N N . PHE A 1 135 ? -62.355 0.534 24.503 1.00 73.56 135 PHE A N 1
ATOM 907 C CA . PHE A 1 135 ? -63.605 0.632 23.740 1.00 73.56 135 PHE A CA 1
ATOM 908 C C . PHE A 1 135 ? -64.580 -0.516 24.034 1.00 73.56 135 PHE A C 1
ATOM 910 O O . PHE A 1 135 ? -65.779 -0.273 24.161 1.00 73.56 135 PHE A O 1
ATOM 917 N N . ILE A 1 136 ? -64.089 -1.748 24.201 1.00 72.62 136 ILE A N 1
ATOM 918 C CA . ILE A 1 136 ? -64.946 -2.914 24.470 1.00 72.62 136 ILE A CA 1
ATOM 919 C C . ILE A 1 136 ? -65.479 -2.898 25.910 1.00 72.62 136 ILE A C 1
ATOM 921 O O . ILE A 1 136 ? -66.656 -3.176 26.132 1.00 72.62 136 ILE A O 1
ATOM 925 N N . CYS A 1 137 ? -64.651 -2.540 26.895 1.00 65.38 137 CYS A N 1
ATOM 926 C CA . CYS A 1 137 ? -65.065 -2.510 28.298 1.00 65.38 137 CYS A CA 1
ATOM 927 C C . CYS A 1 137 ? -65.825 -1.232 28.673 1.00 65.38 137 CYS A C 1
ATOM 929 O O . CYS A 1 137 ? -66.696 -1.288 29.536 1.00 65.38 137 CYS A O 1
ATOM 931 N N . ARG A 1 138 ? -65.551 -0.089 28.029 1.00 64.38 138 ARG A N 1
ATOM 932 C CA . ARG A 1 138 ? -66.273 1.169 28.289 1.00 64.38 138 ARG A CA 1
ATOM 933 C C . ARG A 1 138 ? -67.575 1.295 27.492 1.00 64.38 138 ARG A C 1
ATOM 935 O O . ARG A 1 138 ? -68.426 2.083 27.875 1.00 64.38 138 ARG A O 1
ATOM 942 N N . GLY A 1 139 ? -67.761 0.515 26.426 1.00 57.94 139 GLY A N 1
ATOM 943 C CA . GLY A 1 139 ? -69.036 0.419 25.701 1.00 57.94 139 GLY A CA 1
ATOM 944 C C . GLY A 1 139 ? -70.092 -0.457 26.390 1.00 57.94 139 GLY A C 1
ATOM 945 O O . GLY A 1 139 ? -71.184 -0.633 25.855 1.00 57.94 139 GLY A O 1
ATOM 946 N N . LYS A 1 140 ? -69.767 -1.042 27.549 1.00 57.72 140 LYS A N 1
ATOM 947 C CA . LYS A 1 140 ? -70.638 -1.946 28.310 1.00 57.72 140 LYS A CA 1
ATOM 948 C C . LYS A 1 140 ? -70.768 -1.491 29.771 1.00 57.72 140 LYS A C 1
ATOM 950 O O . LYS A 1 140 ? -70.694 -2.311 30.682 1.00 57.72 140 LYS A O 1
ATOM 955 N N . ALA A 1 141 ? -70.935 -0.183 29.962 1.00 50.97 141 ALA A N 1
ATOM 956 C CA . ALA A 1 141 ? -71.430 0.469 31.173 1.00 50.97 141 ALA A CA 1
ATOM 957 C C . ALA A 1 141 ? -72.476 1.514 30.769 1.00 50.97 141 ALA A C 1
ATOM 959 O O . ALA A 1 141 ? -72.225 2.208 29.756 1.00 50.97 141 ALA A O 1
#

Mean predicted aligned error: 14.93 Å

Secondary structure (DSSP, 8-state):
-PPTTEEEEEETTEEEEEPTTEEE-TT-SSEEEPPTTEEEESSSTT-EEEEPTTEEEETTEEEESSS-BTTEEP-TTEEEEE--SSSSEE-EEEEE--TT-SS------TTTTSSHHHHHHHHHHHHHHHHHHHHHHHTT-